Protein AF-A0A4V2WV20-F1 (afdb_monomer)

Mean predicted aligned error: 12.61 Å

Structure (mmCIF, N/CA/C/O backbone):
data_AF-A0A4V2WV20-F1
#
_entry.id   AF-A0A4V2WV20-F1
#
loop_
_atom_site.group_PDB
_atom_site.id
_atom_site.type_symbol
_atom_site.label_atom_id
_atom_site.label_alt_id
_atom_site.label_comp_id
_atom_site.label_asym_id
_atom_site.label_entity_id
_atom_site.label_seq_id
_atom_site.pdbx_PDB_ins_code
_atom_site.Cartn_x
_atom_site.Cartn_y
_atom_site.Cartn_z
_atom_site.occupancy
_atom_site.B_iso_or_equiv
_atom_site.auth_seq_id
_atom_site.auth_comp_id
_atom_site.auth_asym_id
_atom_site.auth_atom_id
_atom_site.pdbx_PDB_model_num
ATOM 1 N N . MET A 1 1 ? -35.270 18.261 2.242 1.00 39.72 1 MET A N 1
ATOM 2 C CA . MET A 1 1 ? -33.918 18.573 1.733 1.00 39.72 1 MET A CA 1
ATOM 3 C C . MET A 1 1 ? -33.634 17.605 0.608 1.00 39.72 1 MET A C 1
ATOM 5 O O . MET A 1 1 ? -33.749 16.404 0.813 1.00 39.72 1 MET A O 1
ATOM 9 N N . PHE A 1 2 ? -33.451 18.150 -0.587 1.00 36.03 2 PHE A N 1
ATOM 10 C CA . PHE A 1 2 ? -33.438 17.430 -1.853 1.00 36.03 2 PHE A CA 1
ATOM 11 C C . PHE A 1 2 ? -32.188 16.547 -1.958 1.00 36.03 2 PHE A C 1
ATOM 13 O O . PHE A 1 2 ? -31.077 17.024 -1.757 1.00 36.03 2 PHE A O 1
ATOM 20 N N . ARG A 1 3 ? -32.386 15.255 -2.239 1.00 40.88 3 ARG A N 1
ATOM 21 C CA . ARG A 1 3 ? -31.336 14.380 -2.767 1.00 40.88 3 ARG A CA 1
ATOM 22 C C . ARG A 1 3 ? -31.273 14.657 -4.261 1.00 40.88 3 ARG A C 1
ATOM 24 O O . ARG A 1 3 ? -32.186 14.268 -4.984 1.00 40.88 3 ARG A O 1
ATOM 31 N N . GLU A 1 4 ? -30.250 15.373 -4.700 1.00 44.91 4 GLU A N 1
ATOM 32 C CA . GLU A 1 4 ? -29.946 15.466 -6.123 1.00 44.91 4 GLU A CA 1
ATOM 33 C C . GLU A 1 4 ? -29.393 14.110 -6.571 1.00 44.91 4 GLU A C 1
ATOM 35 O O . GLU A 1 4 ? -28.354 13.64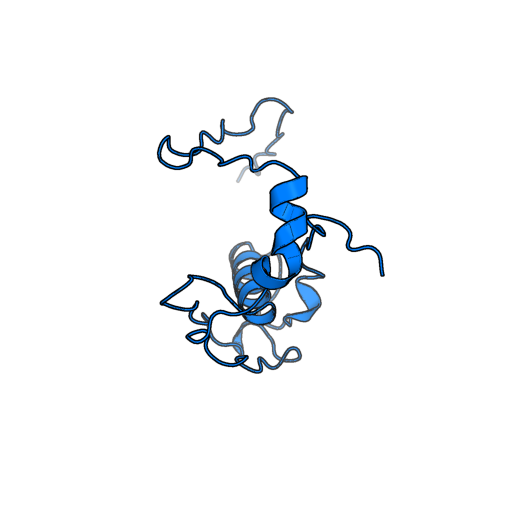8 -6.098 1.00 44.91 4 GLU A O 1
ATOM 40 N N . ASN A 1 5 ? -30.154 13.434 -7.431 1.00 42.62 5 ASN A N 1
ATOM 41 C CA . ASN A 1 5 ? -29.684 12.278 -8.176 1.00 42.62 5 ASN A CA 1
ATOM 42 C C . ASN A 1 5 ? -28.620 12.776 -9.159 1.00 42.62 5 ASN A C 1
ATOM 44 O O . ASN A 1 5 ? -28.943 13.497 -10.100 1.00 42.62 5 ASN A O 1
ATOM 48 N N . ILE A 1 6 ? -27.360 12.411 -8.934 1.00 49.12 6 ILE A N 1
ATOM 49 C CA . ILE A 1 6 ? -26.291 12.660 -9.901 1.00 49.12 6 ILE A CA 1
ATOM 50 C C . ILE A 1 6 ? -26.422 11.591 -10.990 1.00 49.12 6 ILE A C 1
ATOM 52 O O . ILE A 1 6 ? -25.934 10.470 -10.849 1.00 49.12 6 ILE A O 1
ATOM 56 N N . GLU A 1 7 ? -27.131 11.927 -12.065 1.00 44.56 7 GLU A N 1
ATOM 57 C CA . GLU A 1 7 ? -27.088 11.173 -13.316 1.00 44.56 7 GLU A CA 1
ATOM 58 C C . GLU A 1 7 ? -25.767 11.505 -14.022 1.00 44.56 7 GLU A C 1
ATOM 60 O O . GLU A 1 7 ? -25.616 12.564 -14.623 1.00 44.56 7 GLU A O 1
ATOM 65 N N . ILE A 1 8 ? -24.775 10.618 -13.908 1.00 44.72 8 ILE A N 1
ATOM 66 C CA . ILE A 1 8 ? -23.510 10.756 -14.639 1.00 44.72 8 ILE A CA 1
ATOM 67 C C . ILE A 1 8 ? -23.762 10.297 -16.077 1.00 44.72 8 ILE A C 1
ATOM 69 O O . ILE A 1 8 ? -23.824 9.097 -16.356 1.00 44.72 8 ILE A O 1
ATOM 73 N N . LEU A 1 9 ? -23.931 11.250 -16.992 1.00 44.16 9 LEU A N 1
ATOM 74 C CA . LEU A 1 9 ? -24.022 10.962 -18.419 1.00 44.16 9 LEU A CA 1
ATOM 75 C C . LEU A 1 9 ? -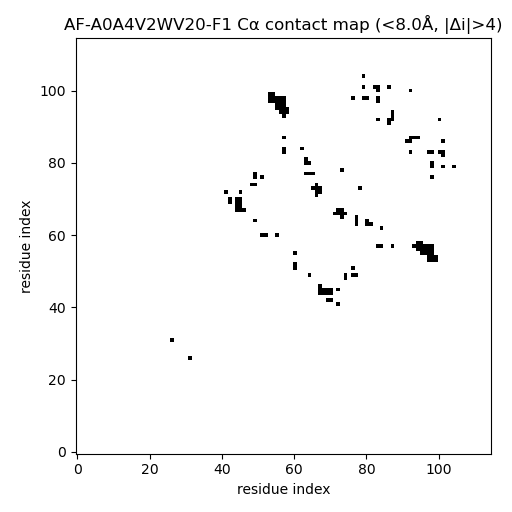22.638 10.541 -18.957 1.00 44.16 9 LEU A C 1
ATOM 77 O O . LEU A 1 9 ? -21.619 11.054 -18.488 1.00 44.16 9 LEU A O 1
ATOM 81 N N . PRO A 1 10 ? -22.550 9.655 -19.972 1.00 46.31 10 PRO A N 1
ATOM 82 C CA . PRO A 1 10 ? -21.280 9.090 -20.461 1.00 46.31 10 PRO A CA 1
ATOM 83 C C . PRO A 1 10 ? -20.269 10.093 -21.056 1.00 46.31 10 PRO A C 1
ATOM 85 O O . PRO A 1 10 ? -19.227 9.671 -21.551 1.00 46.31 10 PRO A O 1
ATOM 88 N N . GLY A 1 11 ? -20.565 11.396 -21.041 1.00 46.16 11 GLY A N 1
ATOM 89 C CA . GLY A 1 11 ? -19.709 12.474 -21.544 1.00 46.16 11 GLY A CA 1
ATOM 90 C C . GLY A 1 11 ? -19.142 13.415 -20.474 1.00 46.16 11 GLY A C 1
ATOM 91 O O . GLY A 1 11 ? -18.285 14.225 -20.811 1.00 46.16 11 GLY A O 1
ATOM 92 N N . ASP A 1 12 ? -19.561 13.296 -19.208 1.00 43.16 12 ASP A N 1
ATOM 93 C CA . ASP A 1 12 ? -19.210 14.248 -18.136 1.00 43.16 12 ASP A CA 1
ATOM 94 C C . ASP A 1 12 ? -18.025 13.801 -17.270 1.00 43.16 12 ASP A C 1
ATOM 96 O O . ASP A 1 12 ? -17.821 14.299 -16.162 1.00 43.16 12 ASP A O 1
ATOM 100 N N . TRP A 1 13 ? -17.200 12.873 -17.763 1.00 46.62 13 TRP A N 1
ATOM 101 C CA . TRP A 1 13 ? -15.918 12.615 -17.115 1.00 46.62 13 TRP A CA 1
ATOM 102 C C . TRP A 1 13 ? -15.110 13.916 -17.169 1.00 46.62 13 TRP A C 1
ATOM 104 O O . TRP A 1 13 ? -14.840 14.394 -18.278 1.00 46.62 13 TRP A O 1
ATOM 114 N N . PRO A 1 14 ? -14.725 14.517 -16.022 1.00 45.75 14 PRO A N 1
ATOM 115 C CA . PRO A 1 14 ? -13.848 15.670 -16.048 1.00 45.75 14 PRO A CA 1
ATOM 116 C C . PRO A 1 14 ? -12.631 15.253 -16.855 1.00 45.75 14 PRO A C 1
ATOM 118 O O . PRO A 1 14 ? -12.005 14.238 -16.556 1.00 45.75 14 PRO A O 1
ATOM 121 N N . ASN A 1 15 ? -12.387 15.993 -17.937 1.00 45.12 15 ASN A N 1
ATOM 122 C CA . ASN A 1 15 ? -11.287 15.789 -18.860 1.00 45.12 15 ASN A CA 1
ATOM 123 C C . ASN A 1 15 ? -10.015 15.752 -18.013 1.00 45.12 15 ASN A C 1
ATOM 125 O O . ASN A 1 15 ? -9.520 16.798 -17.587 1.00 45.12 15 ASN A O 1
ATOM 129 N N . MET A 1 16 ? -9.576 14.540 -17.670 1.00 41.22 16 MET A N 1
ATOM 130 C CA . MET A 1 16 ? -8.461 14.284 -16.775 1.00 41.22 16 MET A CA 1
ATOM 131 C C . MET A 1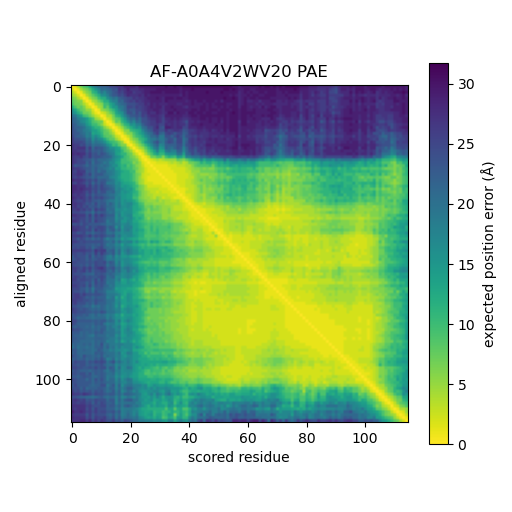 16 ? -7.214 14.556 -17.600 1.00 41.22 16 MET A C 1
ATOM 133 O O . MET A 1 16 ? -6.543 13.662 -18.104 1.00 41.22 16 MET A O 1
ATOM 137 N N . LYS A 1 17 ? -6.982 15.844 -17.847 1.00 41.25 17 LYS A N 1
ATOM 138 C CA . LYS A 1 17 ? -5.760 16.337 -18.446 1.00 41.25 17 LYS A CA 1
ATOM 139 C C . LYS A 1 17 ? -4.687 16.114 -17.402 1.00 41.25 17 LYS A C 1
ATOM 141 O O . LYS A 1 17 ? -4.586 16.866 -16.434 1.00 41.25 17 LYS A O 1
ATOM 146 N N . TYR A 1 18 ? -3.939 15.035 -17.587 1.00 48.97 18 TYR A N 1
ATOM 147 C CA . TYR A 1 18 ? -2.670 14.854 -16.911 1.00 48.97 18 TYR A CA 1
ATOM 148 C C . TYR A 1 18 ? -1.831 16.119 -17.148 1.00 48.97 18 TYR A C 1
ATOM 150 O O . TYR A 1 18 ? -1.815 16.625 -18.276 1.00 48.97 18 TYR A O 1
ATOM 158 N N . PRO A 1 19 ? -1.209 16.698 -16.108 1.00 44.66 19 PRO A N 1
ATOM 159 C CA . PRO A 1 19 ? -0.358 17.867 -16.284 1.00 44.66 19 PRO A CA 1
ATOM 160 C C . PRO A 1 19 ? 0.734 17.544 -17.314 1.00 44.66 19 PRO A C 1
ATOM 162 O O . PRO A 1 19 ? 1.285 16.448 -17.291 1.00 44.66 19 PRO A O 1
ATOM 165 N N . ASP A 1 20 ? 1.074 18.489 -18.198 1.00 47.19 20 ASP A N 1
ATOM 166 C CA . ASP A 1 20 ? 2.036 18.304 -19.308 1.00 47.19 20 ASP A CA 1
ATOM 167 C C . ASP A 1 20 ? 3.438 17.810 -18.868 1.00 47.19 20 ASP A C 1
ATOM 169 O O . ASP A 1 20 ? 4.262 17.409 -19.694 1.00 47.19 20 ASP A O 1
ATOM 173 N N . SER A 1 21 ? 3.721 17.816 -17.560 1.00 47.94 21 SER A N 1
ATOM 174 C CA . SER A 1 21 ? 4.894 17.196 -16.935 1.00 47.94 21 SER A CA 1
ATOM 175 C C . SER A 1 21 ? 4.875 15.661 -16.943 1.00 47.94 21 SER A C 1
ATOM 177 O O . SER A 1 21 ? 5.921 15.043 -16.765 1.00 47.94 21 SER A O 1
ATOM 179 N N . GLU A 1 22 ? 3.721 15.040 -17.174 1.00 49.09 22 GLU A N 1
ATOM 180 C CA . GLU A 1 22 ? 3.547 13.601 -17.362 1.00 49.09 22 GLU A CA 1
ATOM 181 C C . GLU A 1 22 ? 3.381 13.300 -18.854 1.00 49.09 22 GLU A C 1
ATOM 183 O O . GLU A 1 22 ? 2.329 12.874 -19.331 1.00 49.09 22 GLU A O 1
ATOM 188 N N . LYS A 1 23 ? 4.453 13.479 -19.634 1.00 49.72 23 LYS A N 1
ATOM 189 C CA . LYS A 1 23 ? 4.568 12.685 -20.860 1.00 49.72 23 LYS A CA 1
ATOM 190 C C . LYS A 1 23 ? 4.525 11.228 -20.423 1.00 49.72 23 LYS A C 1
ATOM 192 O O . LYS A 1 23 ? 5.492 10.747 -19.836 1.00 49.72 23 LYS A O 1
ATOM 197 N N . ALA A 1 24 ? 3.418 10.544 -20.696 1.00 52.59 24 ALA A N 1
ATOM 198 C CA . ALA A 1 24 ? 3.355 9.097 -20.610 1.00 52.59 24 ALA A CA 1
ATOM 199 C C . ALA A 1 24 ? 4.482 8.549 -21.494 1.00 52.59 24 ALA A C 1
ATOM 201 O O . ALA A 1 24 ? 4.388 8.556 -22.723 1.00 52.59 24 ALA A O 1
ATOM 202 N N . PHE A 1 25 ? 5.597 8.167 -20.873 1.00 58.56 25 PHE A N 1
ATOM 203 C CA . PHE A 1 25 ? 6.675 7.465 -21.546 1.00 58.56 25 PHE A CA 1
ATOM 204 C C . PHE A 1 25 ? 6.124 6.085 -21.885 1.00 58.56 25 PHE A C 1
ATOM 206 O O . PHE A 1 25 ? 6.156 5.162 -21.076 1.00 58.56 25 PHE A O 1
ATOM 213 N N . VAL A 1 26 ? 5.529 5.972 -23.071 1.00 72.06 26 VAL A N 1
ATOM 214 C CA . VAL A 1 26 ? 5.114 4.685 -23.616 1.00 72.06 26 VAL A CA 1
ATOM 215 C C . VAL A 1 26 ? 6.386 3.976 -24.060 1.00 72.06 26 VAL A C 1
ATOM 217 O O . VAL A 1 26 ? 6.956 4.282 -25.107 1.00 72.06 26 VAL A O 1
ATOM 220 N N . GLU A 1 27 ? 6.869 3.066 -23.224 1.00 79.12 27 GLU A N 1
ATOM 221 C CA . GLU A 1 27 ? 7.996 2.204 -23.561 1.00 79.12 27 GLU A CA 1
ATOM 222 C C . GLU A 1 27 ? 7.542 1.064 -24.490 1.00 79.12 27 GLU A C 1
ATOM 224 O O . GLU A 1 27 ? 6.438 0.534 -24.326 1.00 79.12 27 GLU A O 1
ATOM 229 N N . PRO A 1 28 ? 8.375 0.632 -25.456 1.00 84.00 28 PRO A N 1
ATOM 230 C CA . PRO A 1 28 ? 8.073 -0.545 -26.261 1.00 84.00 28 PRO A CA 1
ATOM 231 C C . PRO A 1 28 ? 7.913 -1.791 -25.384 1.00 84.00 28 PRO A C 1
ATOM 233 O O . PRO A 1 28 ? 8.726 -2.024 -24.491 1.00 84.00 28 PRO A O 1
ATOM 236 N N . ALA A 1 29 ? 6.937 -2.649 -25.699 1.00 82.31 29 ALA A N 1
ATOM 237 C CA . ALA A 1 29 ? 6.673 -3.872 -24.934 1.00 82.31 29 ALA A CA 1
ATOM 238 C C . ALA A 1 29 ? 7.928 -4.743 -24.737 1.00 82.31 29 ALA A C 1
ATOM 240 O O . ALA A 1 29 ? 8.153 -5.246 -23.645 1.00 82.31 29 ALA A O 1
ATOM 241 N N . ALA A 1 30 ? 8.792 -4.859 -25.751 1.00 83.94 30 ALA A N 1
ATOM 242 C CA . ALA A 1 30 ? 10.047 -5.607 -25.648 1.00 83.94 30 ALA A CA 1
ATOM 243 C C . ALA A 1 30 ? 11.002 -5.055 -24.571 1.00 83.94 30 ALA A C 1
ATOM 245 O O . ALA A 1 30 ? 11.651 -5.829 -23.875 1.00 83.94 30 ALA A O 1
ATOM 246 N N . VAL A 1 31 ? 11.061 -3.730 -24.405 1.00 84.50 31 VAL A N 1
ATOM 247 C CA . VAL A 1 31 ? 11.875 -3.072 -23.367 1.00 84.50 31 VAL A CA 1
ATOM 248 C C . VAL A 1 31 ? 11.254 -3.285 -21.989 1.00 84.50 31 VAL A C 1
ATOM 250 O O . VAL A 1 31 ? 11.969 -3.519 -21.017 1.00 84.50 31 VAL A O 1
ATOM 253 N N . VAL A 1 32 ? 9.919 -3.257 -21.908 1.00 83.19 32 VAL A N 1
ATOM 254 C CA . VAL A 1 32 ? 9.197 -3.576 -20.672 1.00 83.19 32 VAL A CA 1
ATOM 255 C C . VAL A 1 32 ? 9.478 -5.004 -20.231 1.00 83.19 32 VAL A C 1
ATOM 257 O O . VAL A 1 32 ? 9.832 -5.224 -19.077 1.00 83.19 32 VAL A O 1
ATOM 260 N N . LEU A 1 33 ? 9.378 -5.946 -21.164 1.00 82.31 33 LEU A N 1
ATOM 261 C CA . LEU A 1 33 ? 9.589 -7.369 -20.929 1.00 82.31 33 LEU A CA 1
ATOM 262 C C . LEU A 1 33 ? 11.016 -7.709 -20.532 1.00 82.31 33 LEU A C 1
ATOM 264 O O . LEU A 1 33 ? 11.214 -8.524 -19.641 1.00 82.31 33 LEU A O 1
ATOM 268 N N . ALA A 1 34 ? 11.999 -7.077 -21.171 1.00 86.94 34 ALA A N 1
ATOM 269 C CA . ALA A 1 34 ? 13.407 -7.338 -20.899 1.00 86.94 34 ALA A CA 1
ATOM 270 C C . ALA A 1 34 ? 13.836 -6.955 -19.473 1.00 86.94 34 ALA A C 1
ATOM 272 O O . ALA A 1 34 ? 14.840 -7.476 -19.006 1.00 86.94 34 ALA A O 1
ATOM 273 N N . GLY A 1 35 ? 13.102 -6.056 -18.807 1.00 83.31 35 GLY A N 1
ATOM 274 C CA . GLY A 1 35 ? 13.387 -5.614 -17.437 1.00 83.31 35 GLY A CA 1
ATOM 275 C C . GLY A 1 35 ? 12.198 -5.768 -16.490 1.00 83.31 35 GLY A C 1
ATOM 276 O O . GLY A 1 35 ? 12.001 -4.946 -15.593 1.00 83.31 35 GLY A O 1
ATOM 277 N N . ILE A 1 36 ? 11.299 -6.716 -16.767 1.00 81.75 36 ILE A N 1
ATOM 278 C CA . ILE A 1 36 ? 10.034 -6.816 -16.035 1.00 81.75 36 ILE A CA 1
ATOM 279 C C . ILE A 1 36 ? 10.224 -7.298 -14.598 1.00 81.75 36 ILE A C 1
ATOM 281 O O . ILE A 1 36 ? 9.488 -6.869 -13.708 1.00 81.75 36 ILE A O 1
ATOM 285 N N . GLU A 1 37 ? 11.229 -8.137 -14.364 1.00 76.81 37 GLU A N 1
ATOM 286 C CA . GLU A 1 37 ? 11.544 -8.657 -13.038 1.00 76.81 37 GLU A CA 1
ATOM 287 C C . GLU A 1 37 ? 11.979 -7.523 -12.110 1.00 76.81 37 GLU A C 1
ATOM 289 O O . GLU A 1 37 ? 11.483 -7.421 -10.992 1.00 76.81 37 GLU A O 1
ATOM 294 N N . GLU A 1 38 ? 12.800 -6.590 -12.594 1.00 79.31 38 GLU A N 1
ATOM 295 C CA . GLU A 1 38 ? 13.310 -5.464 -11.812 1.00 79.31 38 GLU A CA 1
ATOM 296 C C . GLU A 1 38 ? 12.258 -4.374 -11.592 1.00 79.31 38 GLU A C 1
ATOM 298 O O . GLU A 1 38 ? 12.285 -3.661 -10.582 1.00 79.31 38 GLU A O 1
ATOM 303 N N . ARG A 1 39 ? 11.291 -4.243 -12.509 1.00 76.31 39 ARG A N 1
ATOM 304 C CA . ARG A 1 39 ? 10.256 -3.200 -12.441 1.00 76.31 39 ARG A CA 1
ATOM 305 C C . ARG A 1 39 ? 9.399 -3.301 -11.189 1.00 76.31 39 ARG A C 1
ATOM 307 O O . ARG A 1 39 ? 8.998 -2.253 -10.679 1.00 76.31 39 ARG A O 1
ATOM 314 N N . TYR A 1 40 ? 9.161 -4.496 -10.654 1.00 74.25 40 TYR A N 1
ATOM 315 C CA . TYR A 1 40 ? 8.298 -4.704 -9.483 1.00 74.25 40 TYR A CA 1
ATOM 316 C C . TYR A 1 40 ? 9.056 -4.893 -8.160 1.00 74.25 40 TYR A C 1
ATOM 318 O O . TYR A 1 40 ? 8.421 -4.983 -7.110 1.00 74.25 40 TYR A O 1
ATOM 326 N N . LEU A 1 41 ? 10.395 -4.887 -8.169 1.00 82.25 41 LEU A N 1
ATOM 327 C CA . LEU A 1 41 ? 11.187 -5.069 -6.949 1.00 82.25 41 LEU A CA 1
ATOM 328 C C . LEU A 1 41 ? 11.149 -3.844 -6.032 1.00 82.25 41 LEU A C 1
ATOM 330 O O . LEU A 1 41 ? 11.151 -2.692 -6.468 1.00 82.25 41 LEU A O 1
ATOM 334 N N . ALA A 1 42 ? 11.155 -4.080 -4.725 1.00 84.88 42 ALA A N 1
ATOM 335 C CA . ALA A 1 42 ? 11.436 -3.020 -3.767 1.00 84.88 42 ALA A CA 1
ATOM 336 C C . ALA A 1 42 ? 12.863 -2.484 -3.994 1.00 84.88 42 ALA A C 1
ATOM 338 O O . ALA A 1 42 ? 13.781 -3.264 -4.249 1.00 84.88 42 ALA A O 1
ATOM 339 N N . CYS A 1 43 ? 13.067 -1.163 -3.904 1.00 88.44 43 CYS A N 1
ATOM 340 C CA . CYS A 1 43 ? 14.429 -0.633 -3.901 1.00 88.44 43 CYS A CA 1
ATOM 341 C C . CYS A 1 43 ? 15.120 -0.962 -2.560 1.00 88.44 43 CYS A C 1
ATOM 343 O O . CYS A 1 43 ? 14.429 -1.248 -1.578 1.00 88.44 43 CYS A O 1
ATOM 345 N N . PRO A 1 44 ? 16.460 -0.879 -2.477 1.00 89.75 44 PRO A N 1
ATOM 346 C CA . PRO A 1 44 ? 17.192 -1.179 -1.242 1.00 89.75 44 PRO A CA 1
ATOM 347 C C . PRO A 1 44 ? 16.794 -0.313 -0.035 1.00 89.75 44 PRO A C 1
ATOM 349 O O . PRO A 1 44 ? 16.951 -0.745 1.101 1.00 89.75 44 PRO A O 1
ATOM 352 N N . ASP A 1 45 ? 16.251 0.883 -0.282 1.00 92.56 45 ASP A N 1
ATOM 353 C CA . ASP A 1 45 ? 15.810 1.826 0.755 1.00 92.56 45 ASP A CA 1
ATOM 354 C C . ASP A 1 45 ? 14.334 1.650 1.153 1.00 92.56 45 ASP A C 1
ATOM 356 O O . ASP A 1 45 ? 13.800 2.423 1.958 1.00 92.56 45 ASP A O 1
ATOM 360 N N . CYS A 1 46 ? 13.611 0.704 0.545 1.00 90.06 46 CYS A N 1
ATOM 361 C CA . CYS A 1 46 ? 12.233 0.441 0.937 1.00 90.06 46 CYS A CA 1
ATOM 362 C C . CYS A 1 46 ? 12.192 -0.064 2.386 1.00 90.06 46 CYS A C 1
ATOM 364 O O . CYS A 1 46 ? 12.929 -0.990 2.732 1.00 90.06 46 CYS A O 1
ATOM 366 N N . PRO A 1 47 ? 11.315 0.499 3.238 1.00 86.62 47 PRO A N 1
ATOM 367 C CA . PRO A 1 47 ? 11.139 -0.026 4.581 1.00 86.62 47 PRO A CA 1
ATOM 368 C C . PRO A 1 47 ? 10.583 -1.459 4.521 1.00 86.62 47 PRO A C 1
ATOM 370 O O . PRO A 1 47 ? 9.884 -1.807 3.562 1.00 86.62 47 PRO A O 1
ATOM 373 N N . PRO A 1 48 ? 10.855 -2.282 5.548 1.00 86.06 48 PRO A N 1
ATOM 374 C CA . PRO A 1 48 ? 10.268 -3.612 5.653 1.00 86.06 48 PRO A CA 1
ATOM 375 C C . PRO A 1 48 ? 8.741 -3.537 5.742 1.00 86.06 48 PRO A C 1
ATOM 377 O O . PRO A 1 48 ? 8.168 -2.481 6.032 1.00 86.06 48 PRO A O 1
ATOM 380 N N . GLU A 1 49 ? 8.075 -4.674 5.523 1.00 83.81 49 GLU A N 1
ATOM 381 C CA . GLU A 1 49 ? 6.621 -4.709 5.623 1.00 83.81 49 GLU A CA 1
ATOM 382 C C . GLU A 1 49 ? 6.134 -4.254 7.008 1.00 83.81 49 GLU A C 1
ATOM 384 O O . GLU A 1 49 ? 6.657 -4.699 8.033 1.00 83.81 49 GLU A O 1
ATOM 389 N N . PRO A 1 50 ? 5.108 -3.383 7.064 1.00 82.88 50 PRO A N 1
ATOM 390 C CA . PRO A 1 50 ? 4.602 -2.830 8.317 1.00 82.88 50 PRO A CA 1
ATOM 391 C C . PRO A 1 50 ? 3.864 -3.859 9.187 1.00 82.88 50 PRO A C 1
ATOM 393 O O . PRO A 1 50 ? 3.501 -3.523 10.310 1.00 82.88 50 PRO A O 1
ATOM 396 N N . ASN A 1 51 ? 3.631 -5.083 8.686 1.00 87.75 51 ASN A N 1
ATOM 397 C CA . ASN A 1 51 ? 2.920 -6.166 9.374 1.00 87.75 51 ASN A CA 1
ATOM 398 C C . ASN A 1 51 ? 1.582 -5.707 9.977 1.00 87.75 51 ASN A C 1
ATOM 400 O O . ASN A 1 51 ? 1.307 -5.926 11.157 1.00 87.75 51 ASN A O 1
ATOM 404 N N . LEU A 1 52 ? 0.757 -5.033 9.166 1.00 89.38 52 LEU A N 1
ATOM 405 C CA . LEU A 1 52 ? -0.555 -4.567 9.607 1.00 89.38 52 LEU A CA 1
ATOM 406 C C . LEU A 1 52 ? -1.432 -5.758 10.006 1.00 89.38 52 LEU A C 1
ATOM 408 O O . LEU A 1 52 ? -1.569 -6.724 9.251 1.00 89.38 52 LEU A O 1
ATOM 412 N N . ASP A 1 53 ? -2.073 -5.669 11.171 1.00 90.62 53 ASP A N 1
ATOM 413 C CA . ASP A 1 53 ? -3.045 -6.672 11.592 1.00 90.62 53 ASP A CA 1
ATOM 414 C C . ASP A 1 53 ? -4.330 -6.531 10.768 1.00 90.62 53 ASP A C 1
ATOM 416 O O . ASP A 1 53 ? -5.208 -5.715 11.048 1.00 90.62 53 ASP A O 1
ATOM 420 N N . LYS A 1 54 ? -4.449 -7.379 9.745 1.00 88.56 54 LYS A N 1
ATOM 421 C CA . LYS A 1 54 ? -5.573 -7.408 8.798 1.00 88.56 54 LYS A CA 1
ATOM 422 C C . LYS A 1 54 ? -6.908 -7.793 9.433 1.00 88.56 54 LYS A C 1
ATOM 424 O O . LYS A 1 54 ? -7.904 -7.836 8.714 1.00 88.56 54 LYS A O 1
ATOM 429 N N . THR A 1 55 ? -6.930 -8.154 10.716 1.00 89.81 55 THR A N 1
ATOM 430 C CA . THR A 1 55 ? -8.142 -8.527 11.457 1.00 89.81 55 THR A CA 1
ATOM 431 C C . THR A 1 55 ? -8.681 -7.398 12.328 1.00 89.81 55 THR A C 1
ATOM 433 O O . THR A 1 55 ? -9.816 -7.487 12.794 1.00 89.81 55 THR A O 1
ATOM 436 N N . ARG A 1 56 ? -7.907 -6.324 12.520 1.00 91.44 56 ARG A N 1
ATOM 437 C CA . ARG A 1 56 ? -8.344 -5.148 13.274 1.00 91.44 56 ARG A CA 1
ATOM 438 C C . ARG A 1 56 ? -9.137 -4.189 12.396 1.00 91.44 56 ARG A C 1
ATOM 440 O O . ARG A 1 56 ? -8.934 -4.128 11.182 1.00 91.44 56 ARG A O 1
ATOM 447 N N . GLY A 1 57 ? -10.059 -3.470 13.032 1.00 89.50 57 GLY A N 1
ATOM 448 C CA . GLY A 1 57 ? -10.876 -2.460 12.370 1.00 89.50 57 GLY A CA 1
ATOM 449 C C . GLY A 1 57 ? -10.068 -1.219 11.989 1.00 89.50 57 GLY A C 1
ATOM 450 O O . GLY A 1 57 ? -8.999 -0.969 12.545 1.00 89.50 57 GLY A O 1
ATOM 451 N N . CYS A 1 58 ? -10.600 -0.409 11.077 1.00 88.94 58 CYS A N 1
ATOM 452 C CA . CYS A 1 58 ? -10.008 0.856 10.637 1.00 88.94 58 CYS A CA 1
ATOM 453 C C . CYS A 1 58 ? -9.549 1.755 11.801 1.00 88.94 58 CYS A C 1
ATOM 455 O O . CYS A 1 58 ? -8.445 2.288 11.761 1.00 88.94 58 CYS A O 1
ATOM 457 N N . ARG A 1 59 ? -10.352 1.877 12.870 1.00 89.38 59 ARG A N 1
ATOM 458 C CA . ARG A 1 59 ? -10.020 2.700 14.057 1.00 89.38 59 ARG A CA 1
ATOM 459 C C . ARG A 1 59 ? -8.740 2.251 14.773 1.00 89.38 59 ARG A C 1
ATOM 461 O O . ARG A 1 59 ? -8.059 3.045 15.413 1.00 89.38 59 ARG A O 1
ATOM 468 N N . ASP A 1 60 ? -8.465 0.958 14.709 1.00 92.00 60 ASP A N 1
ATOM 469 C CA . ASP A 1 60 ? -7.377 0.293 15.413 1.00 92.00 60 ASP A CA 1
ATOM 470 C C . ASP A 1 60 ? -6.079 0.220 14.592 1.00 92.00 60 ASP A C 1
ATOM 472 O O . ASP A 1 60 ? -5.037 -0.213 15.098 1.00 92.00 60 ASP A O 1
ATOM 476 N N . LEU A 1 61 ? -6.157 0.605 13.320 1.00 91.75 61 LEU A N 1
ATOM 477 C CA . LEU A 1 61 ? -5.050 0.639 12.380 1.00 91.75 61 LEU A CA 1
ATOM 478 C C . LEU A 1 61 ? -4.376 2.020 12.396 1.00 91.75 61 LEU A C 1
ATOM 480 O O . LEU A 1 61 ? -4.975 3.017 12.803 1.00 91.75 61 LEU A O 1
ATOM 484 N N . PRO A 1 62 ? -3.098 2.114 11.988 1.00 92.12 62 PRO A N 1
ATOM 485 C CA . PRO A 1 62 ? -2.435 3.407 11.888 1.00 92.12 62 PRO A CA 1
ATOM 486 C C . PRO A 1 62 ? -3.128 4.274 10.834 1.00 92.12 62 PRO A C 1
ATOM 488 O O . PRO A 1 62 ? -3.436 3.792 9.754 1.00 92.12 62 PRO A O 1
ATOM 491 N N . GLY A 1 63 ? -3.278 5.576 11.087 1.00 89.56 63 GLY A N 1
ATOM 492 C CA . GLY A 1 63 ? -3.925 6.482 10.125 1.00 89.56 63 GLY A CA 1
ATOM 493 C C . GLY A 1 63 ? -3.172 6.648 8.795 1.00 89.56 63 GLY A C 1
ATOM 494 O O . GLY A 1 63 ? -3.745 7.092 7.807 1.00 89.56 63 GLY A O 1
ATOM 495 N N . LYS A 1 64 ? -1.876 6.307 8.744 1.00 87.88 64 LYS A N 1
ATOM 496 C CA . LYS A 1 64 ? -1.080 6.298 7.510 1.00 87.88 64 LYS A CA 1
ATOM 497 C C . LYS A 1 64 ? 0.166 5.436 7.664 1.00 87.88 64 LYS A C 1
ATOM 499 O O . LYS A 1 64 ? 0.845 5.504 8.689 1.00 87.88 64 LYS A O 1
ATOM 504 N N . VAL A 1 65 ? 0.535 4.716 6.607 1.00 89.06 65 VAL A N 1
ATOM 505 C CA . VAL A 1 65 ? 1.860 4.094 6.477 1.00 89.06 65 VAL A CA 1
ATOM 506 C C . VAL A 1 65 ? 2.718 4.928 5.526 1.00 89.06 65 VAL A C 1
ATOM 508 O O . VAL A 1 65 ? 2.262 5.393 4.478 1.00 89.06 65 VAL A O 1
ATOM 511 N N . LYS A 1 66 ? 3.974 5.176 5.908 1.00 88.25 66 LYS A N 1
ATOM 512 C CA . LYS A 1 66 ? 4.902 5.961 5.085 1.00 88.25 66 LYS A CA 1
ATOM 513 C C . LYS A 1 66 ? 5.293 5.176 3.832 1.00 88.25 66 LYS A C 1
ATOM 515 O O . LYS A 1 66 ? 5.630 4.000 3.909 1.00 88.25 66 LYS A O 1
ATOM 520 N N . ARG A 1 67 ? 5.286 5.864 2.690 1.00 90.94 67 ARG A N 1
ATOM 521 C CA . ARG A 1 67 ? 5.876 5.371 1.440 1.00 90.94 67 ARG A CA 1
ATOM 522 C C . ARG A 1 67 ? 7.401 5.477 1.520 1.00 90.94 67 ARG A C 1
ATOM 524 O O . ARG A 1 67 ? 7.914 6.288 2.295 1.00 90.94 67 ARG A O 1
ATOM 531 N N . CYS A 1 68 ? 8.118 4.685 0.727 1.00 91.25 68 CYS A N 1
ATOM 532 C CA . CYS A 1 68 ? 9.571 4.794 0.615 1.00 91.25 68 CYS A CA 1
ATOM 533 C C . CYS A 1 68 ? 9.949 6.218 0.182 1.00 91.25 68 CYS A C 1
ATOM 535 O O . CYS A 1 68 ? 9.443 6.716 -0.821 1.00 91.25 68 CYS A O 1
ATOM 537 N N . SER A 1 69 ? 10.845 6.875 0.916 1.00 91.56 69 SER A N 1
ATOM 538 C CA . SER A 1 69 ? 11.297 8.233 0.588 1.00 91.56 69 SER A CA 1
ATOM 539 C C . SER A 1 69 ? 12.206 8.290 -0.641 1.00 91.56 69 SER A C 1
ATOM 541 O O . SER A 1 69 ? 12.348 9.355 -1.226 1.00 91.56 69 SER A O 1
ATOM 543 N N . SER A 1 70 ? 12.818 7.161 -1.013 1.00 92.94 70 SER A N 1
ATOM 544 C CA . SER A 1 70 ? 13.738 7.042 -2.150 1.00 92.94 70 SER A CA 1
ATOM 545 C C . SER A 1 70 ? 12.983 6.800 -3.462 1.00 92.94 70 SER A C 1
ATOM 547 O O . SER A 1 70 ? 13.102 7.583 -4.399 1.00 92.94 70 SER A O 1
ATOM 549 N N . CYS A 1 71 ? 12.135 5.762 -3.522 1.00 88.69 71 CYS A N 1
ATOM 550 C CA . CYS A 1 71 ? 11.426 5.379 -4.753 1.00 88.69 71 CYS A CA 1
ATOM 551 C C . CYS A 1 71 ? 9.914 5.668 -4.756 1.00 88.69 71 CYS A C 1
ATOM 553 O O . CYS A 1 71 ? 9.240 5.373 -5.741 1.00 88.69 71 CYS A O 1
ATOM 555 N N . GLY A 1 72 ? 9.345 6.170 -3.656 1.00 88.75 72 GLY A N 1
ATOM 556 C CA . GLY A 1 72 ? 7.912 6.479 -3.546 1.00 88.75 72 GLY A CA 1
ATOM 557 C C . GLY A 1 72 ? 6.975 5.267 -3.441 1.00 88.75 72 GLY A C 1
ATOM 558 O O . GLY A 1 72 ? 5.773 5.451 -3.244 1.00 88.75 72 GLY A O 1
ATOM 559 N N . ARG A 1 73 ? 7.485 4.031 -3.544 1.00 87.69 73 ARG A N 1
ATOM 560 C CA . ARG A 1 73 ? 6.676 2.800 -3.480 1.00 87.69 73 ARG A CA 1
ATOM 561 C C . ARG A 1 73 ? 6.144 2.532 -2.069 1.00 87.69 73 ARG A C 1
ATOM 563 O O . ARG A 1 73 ? 6.697 3.002 -1.073 1.00 87.69 73 ARG A O 1
ATOM 570 N N . ALA A 1 74 ? 5.068 1.756 -1.992 1.00 88.88 74 ALA A N 1
ATOM 571 C CA . ALA A 1 74 ? 4.419 1.331 -0.755 1.00 88.88 74 ALA A CA 1
ATOM 572 C C . ALA A 1 74 ? 4.158 -0.177 -0.792 1.00 88.88 74 ALA A C 1
ATOM 574 O O . ALA A 1 74 ? 4.029 -0.751 -1.873 1.00 88.88 74 ALA A O 1
ATOM 575 N N . THR A 1 75 ? 4.046 -0.804 0.377 1.00 88.00 75 THR A N 1
ATOM 576 C CA . THR A 1 75 ? 3.607 -2.201 0.465 1.00 88.00 75 THR A CA 1
ATOM 577 C C . THR A 1 75 ? 2.129 -2.319 0.113 1.00 88.00 75 THR A C 1
ATOM 579 O O . THR A 1 75 ? 1.368 -1.359 0.261 1.00 88.00 75 THR A O 1
ATOM 582 N N . LEU A 1 76 ? 1.704 -3.506 -0.324 1.00 85.56 76 LEU A N 1
ATOM 583 C CA . LEU A 1 76 ? 0.307 -3.747 -0.682 1.00 85.56 76 LEU A CA 1
ATOM 584 C C . LEU A 1 76 ? -0.634 -3.407 0.480 1.00 85.56 76 LEU A C 1
ATOM 586 O O . LEU A 1 76 ? -1.615 -2.697 0.291 1.00 85.56 76 LEU A O 1
ATOM 590 N N . ASP A 1 77 ? -0.290 -3.835 1.693 1.00 88.44 77 ASP A N 1
ATOM 591 C CA . ASP A 1 77 ? -1.092 -3.572 2.888 1.00 88.44 77 ASP A CA 1
ATOM 592 C C . ASP A 1 77 ? -1.208 -2.073 3.207 1.00 88.44 77 ASP A C 1
ATOM 594 O O . ASP A 1 77 ? -2.264 -1.621 3.644 1.00 88.44 77 ASP A O 1
ATOM 598 N N . ALA A 1 78 ? -0.163 -1.281 2.941 1.00 89.94 78 ALA A N 1
ATOM 599 C CA . ALA A 1 78 ? -0.219 0.173 3.083 1.00 89.94 78 ALA A CA 1
ATOM 600 C C . ALA A 1 78 ? -1.179 0.814 2.067 1.00 89.94 78 ALA A C 1
ATOM 602 O O . ALA A 1 78 ? -1.926 1.724 2.417 1.00 89.94 78 ALA A O 1
ATOM 603 N N . VAL A 1 79 ? -1.195 0.321 0.823 1.00 88.62 79 VAL A N 1
ATOM 604 C CA . VAL A 1 79 ? -2.146 0.775 -0.209 1.00 88.62 79 VAL A CA 1
ATOM 605 C C . VAL A 1 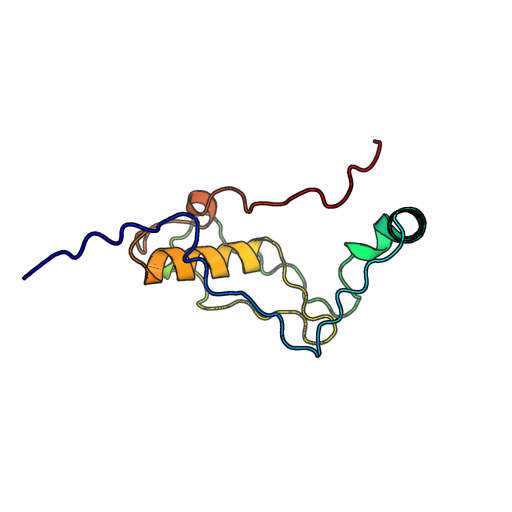79 ? -3.578 0.386 0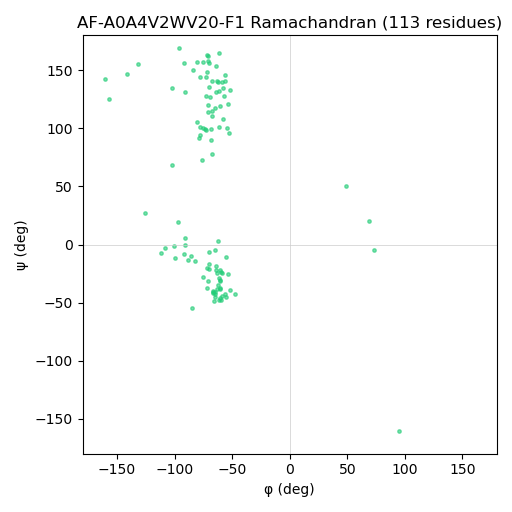.161 1.00 88.62 79 VAL A C 1
ATOM 607 O O . VAL A 1 79 ? -4.496 1.189 0.018 1.00 88.62 79 VAL A O 1
ATOM 610 N N . MET A 1 80 ? -3.769 -0.827 0.677 1.00 90.81 80 MET A N 1
ATOM 611 C CA . MET A 1 80 ? -5.068 -1.309 1.146 1.00 90.81 80 MET A CA 1
ATOM 612 C C . MET A 1 80 ? -5.597 -0.491 2.321 1.00 90.81 80 MET A C 1
ATOM 614 O O . MET A 1 80 ? -6.788 -0.204 2.382 1.00 90.81 80 MET A O 1
ATOM 618 N N . LEU A 1 81 ? -4.715 -0.082 3.231 1.00 92.19 81 LEU A N 1
ATOM 619 C CA . LEU A 1 81 ? -5.051 0.806 4.335 1.00 92.19 81 LEU A CA 1
ATOM 620 C C . LEU A 1 81 ? -5.460 2.199 3.847 1.00 92.19 81 LEU A C 1
ATOM 622 O O . LEU A 1 81 ? -6.481 2.713 4.293 1.00 92.19 81 LEU A O 1
ATOM 626 N N . ASP A 1 82 ? -4.713 2.785 2.906 1.00 91.56 82 ASP A N 1
ATOM 627 C CA . ASP A 1 82 ? -5.094 4.058 2.281 1.00 91.56 82 ASP A CA 1
ATOM 628 C C . ASP A 1 82 ? -6.499 3.952 1.650 1.00 91.56 82 ASP A C 1
ATOM 630 O O . ASP A 1 82 ? -7.332 4.839 1.830 1.00 91.56 82 ASP A O 1
ATOM 634 N N . ALA A 1 83 ? -6.801 2.839 0.973 1.00 91.56 83 ALA A N 1
ATOM 635 C CA . ALA A 1 83 ? -8.125 2.588 0.409 1.00 91.56 83 ALA A CA 1
ATOM 636 C C . ALA A 1 83 ? -9.212 2.403 1.483 1.00 91.56 83 ALA A C 1
ATOM 638 O O . ALA A 1 83 ? -10.309 2.934 1.319 1.00 91.56 83 ALA A O 1
ATOM 639 N N . LEU A 1 84 ? -8.928 1.698 2.587 1.00 92.69 84 LEU A N 1
ATOM 640 C CA . LEU A 1 84 ? -9.863 1.556 3.708 1.00 92.69 84 LEU A CA 1
ATOM 641 C C . LEU A 1 84 ? -10.240 2.919 4.293 1.00 92.69 84 LEU A C 1
ATOM 643 O O . LEU A 1 84 ? -11.424 3.168 4.506 1.00 92.69 84 LEU A O 1
ATOM 647 N N . HIS A 1 85 ? -9.261 3.807 4.492 1.00 92.81 85 HIS A N 1
ATOM 648 C CA . HIS A 1 85 ? -9.516 5.166 4.971 1.00 92.81 85 HIS A CA 1
ATOM 649 C C . HIS A 1 85 ? -10.405 5.950 4.008 1.00 92.81 85 HIS A C 1
ATOM 651 O O . HIS A 1 85 ? -11.391 6.530 4.442 1.00 92.81 85 HIS A O 1
ATOM 657 N N . VAL A 1 86 ? -10.134 5.898 2.699 1.00 92.69 86 VAL A N 1
ATOM 658 C CA . VAL A 1 86 ? -11.004 6.545 1.704 1.00 92.69 86 VAL A CA 1
ATOM 659 C C . VAL A 1 86 ? -12.423 5.977 1.773 1.00 92.69 86 VAL A C 1
ATOM 661 O O . VAL A 1 86 ? -13.390 6.726 1.835 1.00 92.69 86 VAL A O 1
ATOM 664 N N . LEU A 1 87 ? 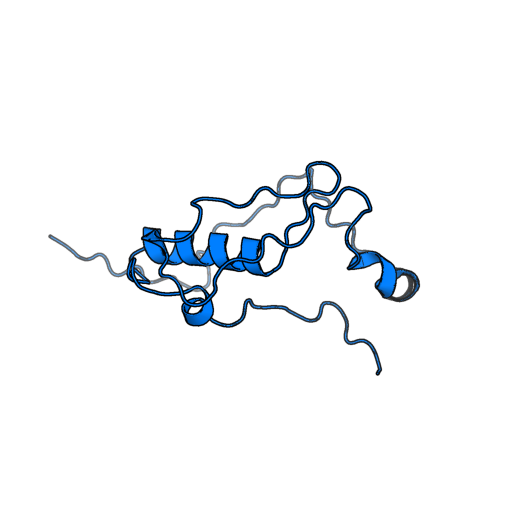-12.587 4.654 1.803 1.00 92.62 87 LEU A N 1
ATOM 665 C CA . LEU A 1 87 ? -13.915 4.044 1.894 1.00 92.62 87 LEU A CA 1
ATOM 666 C C . LEU A 1 87 ? -14.652 4.454 3.177 1.00 92.62 87 LEU A C 1
ATOM 668 O O . LEU A 1 87 ? -15.861 4.679 3.139 1.00 92.62 87 LEU A O 1
ATOM 672 N N . HIS A 1 88 ? -13.933 4.562 4.290 1.00 91.88 88 HIS A N 1
ATOM 673 C CA . HIS A 1 88 ? -14.471 5.033 5.557 1.00 91.88 88 HIS A CA 1
ATOM 674 C C . HIS A 1 88 ? -14.899 6.509 5.489 1.00 91.88 88 HIS A C 1
ATOM 676 O O . HIS A 1 88 ? -16.031 6.832 5.842 1.00 91.88 88 HIS A O 1
ATOM 682 N N . ASP A 1 89 ? -14.047 7.391 4.963 1.00 93.06 89 ASP A N 1
ATOM 683 C CA . ASP A 1 89 ? -14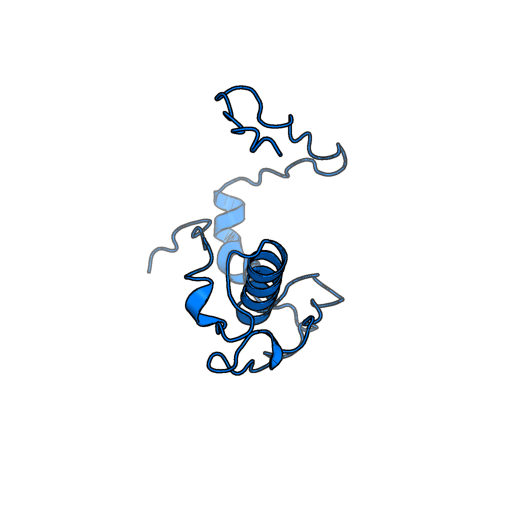.308 8.834 4.864 1.00 93.06 89 ASP A CA 1
ATOM 684 C C . ASP A 1 89 ? -15.541 9.153 4.002 1.00 93.06 89 ASP A C 1
ATOM 686 O O . ASP A 1 89 ? -16.246 10.132 4.246 1.00 93.06 89 ASP A O 1
ATOM 690 N N . PHE A 1 90 ? -15.845 8.296 3.022 1.00 94.50 90 PHE A N 1
ATOM 691 C CA . PHE A 1 90 ? -17.048 8.386 2.186 1.00 94.50 90 PHE A CA 1
ATOM 692 C C . PHE A 1 90 ? -18.256 7.601 2.740 1.00 94.50 90 PHE A C 1
ATOM 694 O O . PHE A 1 90 ? -19.290 7.515 2.076 1.00 94.50 90 PHE A O 1
ATOM 701 N N . GLY A 1 91 ? -18.156 7.018 3.940 1.00 92.88 91 GLY A N 1
ATOM 702 C CA . GLY A 1 91 ? -19.237 6.264 4.587 1.00 92.88 91 GLY A CA 1
ATOM 703 C C . GLY A 1 91 ? -19.580 4.936 3.902 1.00 92.88 91 GLY A C 1
ATOM 704 O O . GLY A 1 91 ? -20.681 4.4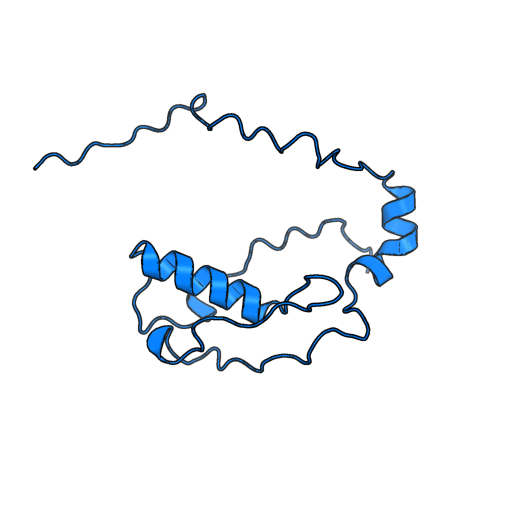15 4.073 1.00 92.88 91 GLY A O 1
ATOM 705 N N . LEU A 1 92 ? -18.660 4.389 3.103 1.00 92.56 92 LEU A N 1
ATOM 706 C CA . LEU A 1 92 ? -18.819 3.122 2.380 1.00 92.56 92 LEU A CA 1
ATOM 707 C C . LEU A 1 92 ? -18.371 1.909 3.210 1.00 92.56 92 LEU A C 1
ATOM 709 O O . LEU A 1 92 ? -18.650 0.765 2.831 1.00 92.56 92 LEU A O 1
ATOM 713 N N . ARG A 1 93 ? -17.660 2.140 4.319 1.00 92.31 93 ARG A N 1
ATOM 714 C CA . ARG A 1 93 ? -17.227 1.136 5.303 1.00 92.31 93 ARG A CA 1
ATOM 715 C C . ARG A 1 93 ? -17.327 1.706 6.719 1.00 92.31 93 ARG A C 1
ATOM 717 O O . ARG A 1 93 ? -17.125 2.898 6.915 1.00 92.31 93 ARG A O 1
ATOM 724 N N . ASP A 1 94 ? -17.636 0.843 7.684 1.00 91.81 94 ASP A N 1
ATOM 725 C CA . ASP A 1 94 ? -17.689 1.187 9.112 1.00 91.81 94 ASP A CA 1
ATOM 726 C C . ASP A 1 94 ? -16.285 1.200 9.744 1.00 91.81 94 ASP A C 1
ATOM 728 O O . ASP A 1 94 ? -15.375 0.523 9.274 1.00 91.81 94 ASP A O 1
ATOM 732 N N . GLU A 1 95 ? -16.099 1.913 10.855 1.00 89.06 95 GLU A N 1
ATOM 733 C CA . GLU A 1 95 ? -14.819 1.962 11.583 1.00 89.06 95 GLU A CA 1
ATOM 734 C C . GLU A 1 95 ? -14.326 0.600 12.100 1.00 89.06 95 GLU A C 1
ATOM 736 O O . GLU A 1 95 ? -13.134 0.434 12.384 1.00 89.06 95 GLU A O 1
ATOM 741 N N . ARG A 1 96 ? -15.230 -0.373 12.257 1.00 91.88 96 ARG A N 1
ATOM 742 C CA . ARG A 1 96 ? -14.922 -1.748 12.677 1.00 91.88 96 ARG A CA 1
ATOM 743 C C . ARG A 1 96 ? -14.534 -2.649 11.510 1.00 91.88 96 ARG A C 1
ATOM 745 O O . ARG A 1 96 ? -14.082 -3.769 11.743 1.00 91.88 96 ARG A O 1
ATOM 752 N N . GLU A 1 97 ? -14.713 -2.186 10.277 1.00 92.44 97 GLU A N 1
ATOM 753 C CA . GLU A 1 97 ? -14.337 -2.939 9.090 1.00 92.44 97 GLU A CA 1
ATOM 754 C C . GLU A 1 97 ? -12.820 -3.089 8.995 1.00 92.44 97 GLU A C 1
ATOM 756 O O . GLU A 1 97 ? -12.054 -2.173 9.297 1.00 92.44 97 GLU A O 1
ATOM 761 N N . THR A 1 98 ? -12.395 -4.273 8.569 1.00 92.75 98 THR A N 1
ATOM 762 C CA . THR A 1 98 ? -10.980 -4.660 8.521 1.00 92.75 98 THR A CA 1
ATOM 763 C C . THR A 1 98 ? -10.386 -4.432 7.133 1.00 92.75 98 THR A C 1
ATOM 765 O O . THR A 1 98 ? -11.119 -4.278 6.158 1.00 92.75 98 THR A O 1
ATOM 768 N N . LEU A 1 99 ? -9.058 -4.523 6.988 1.00 89.69 99 LEU A N 1
ATOM 769 C CA . LEU A 1 99 ? -8.397 -4.452 5.670 1.00 89.69 99 LEU A CA 1
ATOM 770 C C . LEU A 1 99 ? -8.947 -5.463 4.649 1.00 89.69 99 LEU A C 1
ATOM 772 O O . LEU A 1 99 ? -8.869 -5.231 3.445 1.00 89.69 99 LEU A O 1
ATOM 776 N N . ARG A 1 100 ? -9.528 -6.578 5.107 1.00 87.38 100 ARG A N 1
ATOM 777 C CA . ARG A 1 100 ? -10.121 -7.598 4.229 1.00 87.38 100 ARG A CA 1
ATOM 778 C C . ARG A 1 100 ? -11.411 -7.129 3.545 1.00 87.38 100 ARG A C 1
ATOM 780 O O . ARG A 1 100 ? -11.773 -7.692 2.515 1.00 87.38 100 ARG A O 1
ATOM 787 N N . SER A 1 101 ? -12.096 -6.118 4.080 1.00 88.12 101 SER A N 1
ATOM 788 C CA . SER A 1 101 ? -13.367 -5.609 3.535 1.00 88.12 101 SER A CA 1
ATOM 789 C C . SER A 1 101 ? -13.188 -4.628 2.370 1.00 88.12 101 SER A C 1
ATOM 791 O O . SER A 1 101 ? -14.145 -4.334 1.643 1.00 88.12 101 SER A O 1
ATOM 793 N N . VAL A 1 102 ? -11.962 -4.131 2.178 1.00 85.75 102 VAL A N 1
ATOM 794 C CA . VAL A 1 102 ? -11.562 -3.280 1.046 1.00 85.75 102 VAL A CA 1
ATOM 795 C C . VAL A 1 102 ? -11.693 -4.046 -0.277 1.00 85.75 102 VAL A C 1
ATOM 797 O O . VAL A 1 102 ? -11.908 -3.445 -1.325 1.00 85.75 102 VAL A O 1
ATOM 800 N N . GLY A 1 103 ? -11.637 -5.382 -0.221 1.00 79.62 103 GLY A N 1
ATOM 801 C CA . GLY A 1 103 ? -11.652 -6.268 -1.380 1.00 79.62 103 GLY A CA 1
ATOM 802 C C . GLY A 1 103 ? -10.241 -6.656 -1.811 1.00 79.62 103 GLY A C 1
ATOM 803 O O . GLY A 1 103 ? -9.297 -6.575 -1.032 1.00 79.62 103 GLY A O 1
ATOM 804 N N . SER A 1 104 ? -10.090 -7.115 -3.052 1.00 68.38 104 SER A N 1
ATOM 805 C CA . SER A 1 104 ? -8.768 -7.189 -3.678 1.00 68.38 104 SER A CA 1
ATOM 806 C C . SER A 1 104 ? -8.537 -5.869 -4.405 1.00 68.38 104 SER A C 1
ATOM 808 O O . SER A 1 104 ? -9.432 -5.453 -5.148 1.00 68.38 104 SER A O 1
ATOM 810 N N . PRO A 1 105 ? -7.385 -5.199 -4.221 1.00 64.69 105 PRO A N 1
ATOM 811 C CA . PRO A 1 105 ? -7.070 -4.051 -5.052 1.00 64.69 105 PRO A CA 1
ATOM 812 C C . PRO A 1 105 ? -7.116 -4.519 -6.507 1.00 64.69 105 PRO A C 1
ATOM 814 O O . PRO A 1 105 ? -6.787 -5.674 -6.793 1.00 64.69 105 PRO A O 1
ATOM 817 N N . LEU A 1 106 ? -7.553 -3.651 -7.421 1.00 55.38 106 LEU A N 1
ATOM 818 C CA . LEU A 1 106 ? -7.513 -3.943 -8.853 1.00 55.38 106 LEU A CA 1
ATOM 819 C C . LEU A 1 106 ? -6.045 -3.987 -9.298 1.00 55.38 106 LEU A C 1
ATOM 821 O O . LEU A 1 106 ? -5.509 -3.034 -9.857 1.00 55.38 106 LEU A O 1
ATOM 825 N N . VAL A 1 107 ? -5.372 -5.095 -8.993 1.00 58.09 107 VAL A N 1
ATOM 826 C CA . VAL A 1 107 ? -4.043 -5.415 -9.491 1.00 58.09 107 VAL A CA 1
ATOM 827 C C . VAL A 1 107 ? -4.256 -5.921 -10.902 1.00 58.09 107 VAL A C 1
ATOM 829 O O . VAL A 1 107 ? -4.522 -7.098 -11.137 1.00 58.09 107 VAL A O 1
ATOM 832 N N . VAL A 1 108 ? -4.194 -5.003 -11.857 1.00 55.12 108 VAL A N 1
ATOM 833 C CA . VAL A 1 108 ? -4.045 -5.404 -13.248 1.00 55.12 108 VAL A CA 1
ATOM 834 C C . VAL A 1 108 ? -2.622 -5.91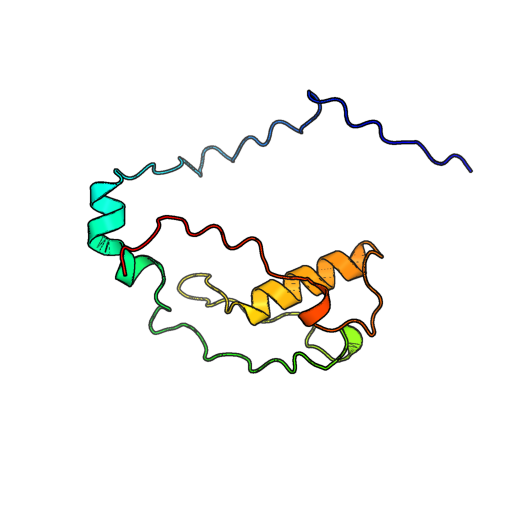9 -13.384 1.00 55.12 108 VAL A C 1
ATOM 836 O O . VAL A 1 108 ? -1.662 -5.192 -13.123 1.00 55.12 108 VAL A O 1
ATOM 839 N N . VAL A 1 109 ? -2.484 -7.186 -13.767 1.00 55.56 109 VAL A N 1
ATOM 840 C CA . VAL A 1 109 ? -1.201 -7.724 -14.212 1.00 55.56 109 VAL A CA 1
ATOM 841 C C . VAL A 1 109 ? -0.808 -6.909 -15.443 1.00 55.56 109 VAL A C 1
ATOM 843 O O . VAL A 1 109 ? -1.367 -7.100 -16.519 1.00 55.56 109 VAL A O 1
ATOM 846 N N . GLY A 1 110 ? 0.094 -5.939 -15.257 1.00 55.19 110 GLY A N 1
ATOM 847 C CA . GLY A 1 110 ? 0.480 -4.987 -16.305 1.00 55.19 110 GLY A CA 1
ATOM 848 C C . GLY A 1 110 ? 1.061 -5.677 -17.538 1.00 55.19 110 GLY A C 1
ATOM 849 O O . GLY A 1 110 ? 0.981 -5.142 -18.641 1.00 55.19 110 GLY A O 1
ATOM 850 N N . TYR A 1 111 ? 1.589 -6.888 -17.354 1.00 57.50 111 TYR A N 1
ATOM 851 C CA . TYR A 1 111 ? 1.943 -7.804 -18.421 1.00 57.50 111 TYR A CA 1
ATOM 852 C C . TYR A 1 111 ? 1.957 -9.246 -17.877 1.00 57.50 111 TYR A C 1
ATOM 854 O O . TYR A 1 111 ? 2.632 -9.487 -16.872 1.00 57.50 111 TYR A O 1
ATOM 862 N N . PRO A 1 112 ? 1.215 -10.206 -18.461 1.00 59.81 112 PRO A N 1
ATOM 863 C CA . PRO A 1 112 ? 1.229 -11.588 -17.991 1.00 59.81 112 PRO A CA 1
ATOM 864 C C . PRO A 1 112 ? 2.621 -12.190 -18.198 1.00 59.81 112 PRO A C 1
ATOM 866 O O . PRO A 1 112 ? 3.095 -12.305 -19.327 1.00 59.81 112 PRO A O 1
ATOM 869 N N . LEU A 1 113 ? 3.282 -12.567 -17.104 1.00 56.06 113 LEU A N 1
ATOM 870 C CA . LEU A 1 113 ? 4.497 -13.373 -17.169 1.00 56.06 113 LEU A CA 1
ATOM 871 C C . LEU A 1 113 ? 4.092 -14.799 -17.552 1.00 56.06 113 LEU A C 1
ATOM 873 O O . LEU A 1 113 ? 3.190 -15.372 -16.939 1.00 56.06 113 LEU A O 1
ATOM 877 N N . ALA A 1 114 ? 4.720 -15.353 -18.589 1.00 57.19 114 ALA A N 1
ATOM 878 C CA . ALA A 1 114 ? 4.608 -16.778 -18.862 1.00 57.19 114 ALA A CA 1
ATOM 879 C C . ALA A 1 114 ? 5.312 -17.521 -17.718 1.00 57.19 114 ALA A C 1
ATOM 881 O O . ALA A 1 114 ? 6.510 -17.327 -17.520 1.00 57.19 114 ALA A O 1
ATOM 882 N N . TYR A 1 115 ? 4.540 -18.283 -16.940 1.00 48.28 115 TYR A N 1
ATOM 883 C CA . TYR A 1 115 ? 5.051 -19.202 -15.921 1.00 48.28 115 TYR A CA 1
ATOM 884 C C . TYR A 1 115 ? 5.715 -20.423 -16.557 1.00 48.28 115 TYR A C 1
ATOM 886 O O . TYR A 1 115 ? 5.208 -20.881 -17.609 1.00 48.28 115 TYR A O 1
#

Radius of gyration: 18.67 Å; Cα contacts (8 Å, |Δi|>4): 82; chains: 1; bounding box: 51×38×42 Å

pLDDT: mean 75.56, std 18.81, range [36.03, 94.5]

Secondary structure (DSSP, 8-state):
---------TT-S------TT-------HHHHHHTHHHHTSPPTTPPPP----TTSBGGGS-S-PPPPTTT----HHHHHHHHHHHHHHTTSS-TT-BGGGG-------SS----

Solvent-accessible surface area (backbone atoms only — not comparable to full-atom values): 7834 Å² total; per-residue (Å²): 134,87,82,80,80,82,79,82,56,100,78,70,68,75,80,80,71,70,57,87,88,61,69,79,79,81,69,56,67,70,63,50,61,75,46,46,75,66,70,75,53,80,59,94,73,45,72,75,83,84,77,74,67,56,82,43,20,53,76,77,46,77,97,71,71,84,50,22,88,82,79,63,51,67,54,70,70,46,53,41,46,55,50,41,50,54,35,35,79,72,68,74,42,59,58,72,42,27,54,67,74,66,55,77,76,91,75,71,72,91,66,85,76,87,126

Sequence (115 aa):
MFRENIEILPGDWPNMKYPDSEKAFVEPAAVVLAGIEERYLACPDCPPEPNLDKTRGCRDLPGKVKRCSSCGRATLDAVMLDALHVLHDFGLRDERETLRSVGSPLVVVGYPLAY

Foldseek 3Di:
DDDDDPPDDPPPPPPPPDPPVDPPPPDPPVVCVVCVVVVPDDDPQFDPDPPFPQQFFLLPTDQADDARPPPRHDDPLRVLNVLNVVCVVVVNDDRRHGSVVSPRPPPDPPDDDDD